Protein AF-A0A412ULV4-F1 (afdb_monomer)

Structure (mmCIF, N/CA/C/O backbone):
data_AF-A0A412ULV4-F1
#
_entry.id   AF-A0A412ULV4-F1
#
loop_
_atom_site.group_PDB
_atom_site.id
_atom_site.type_symbol
_atom_site.label_atom_id
_atom_site.label_alt_id
_atom_site.label_comp_id
_atom_site.label_asym_id
_atom_site.label_entity_id
_atom_site.label_seq_id
_atom_site.pdbx_PDB_ins_code
_atom_site.Cartn_x
_atom_site.Cartn_y
_atom_site.Cartn_z
_atom_site.occupancy
_atom_site.B_iso_or_equiv
_atom_site.auth_seq_id
_atom_site.auth_comp_id
_atom_site.auth_asym_id
_atom_site.auth_atom_id
_atom_site.pdbx_PDB_model_num
ATOM 1 N N . MET A 1 1 ? -12.337 -31.941 14.866 1.00 42.81 1 MET A N 1
ATOM 2 C CA . MET A 1 1 ? -11.758 -30.747 14.206 1.00 42.81 1 MET A CA 1
ATOM 3 C C . MET A 1 1 ? -10.863 -30.015 15.199 1.00 42.81 1 MET A C 1
ATOM 5 O O . MET A 1 1 ? -11.385 -29.477 16.167 1.00 42.81 1 MET A O 1
ATOM 9 N N . ARG A 1 2 ? -9.535 -30.017 15.016 1.00 49.34 2 ARG A N 1
ATOM 10 C CA . ARG A 1 2 ? -8.649 -29.108 15.765 1.00 49.34 2 ARG A CA 1
ATOM 11 C C . ARG A 1 2 ? -8.831 -27.716 15.158 1.00 49.34 2 ARG A C 1
ATOM 13 O O . ARG A 1 2 ? -8.548 -27.531 13.980 1.00 49.34 2 ARG A O 1
ATOM 20 N N . ARG A 1 3 ? -9.397 -26.777 15.921 1.00 54.25 3 ARG A N 1
ATOM 21 C CA . ARG A 1 3 ? -9.470 -25.365 15.514 1.00 54.25 3 ARG A CA 1
ATOM 22 C C . ARG A 1 3 ? -8.040 -24.860 15.318 1.00 54.25 3 ARG A C 1
ATOM 24 O O . ARG A 1 3 ? -7.207 -25.096 16.188 1.00 54.25 3 ARG A O 1
ATOM 31 N N . ALA A 1 4 ? -7.772 -24.196 14.195 1.00 49.41 4 ALA A N 1
ATOM 32 C CA . ALA A 1 4 ? -6.505 -23.510 13.981 1.00 49.41 4 ALA A CA 1
ATOM 33 C C . ALA A 1 4 ? -6.283 -22.498 15.117 1.00 49.41 4 ALA A C 1
ATOM 35 O O . ALA A 1 4 ? -7.176 -21.700 15.423 1.00 49.41 4 ALA A O 1
ATOM 36 N N . LEU A 1 5 ? -5.123 -22.579 15.766 1.00 47.31 5 LEU A N 1
ATOM 37 C CA . LEU A 1 5 ? -4.690 -21.594 16.747 1.00 47.31 5 LEU A CA 1
ATOM 38 C C . LEU A 1 5 ? -4.206 -20.355 15.983 1.00 47.31 5 LEU A C 1
ATOM 40 O O . LEU A 1 5 ? -3.405 -20.496 15.060 1.00 47.31 5 LEU A O 1
ATOM 44 N N . PRO A 1 6 ? -4.726 -19.159 16.297 1.00 49.94 6 PRO A N 1
ATOM 45 C CA . PRO A 1 6 ? -4.215 -17.935 15.708 1.00 49.94 6 PRO A CA 1
ATOM 46 C C . PRO A 1 6 ? -2.811 -17.674 16.260 1.00 49.94 6 PRO A C 1
ATOM 48 O O . PRO A 1 6 ? -2.666 -17.403 17.449 1.00 49.94 6 PRO A O 1
ATOM 51 N N . GLU A 1 7 ? -1.810 -17.759 15.390 1.00 58.44 7 GLU A N 1
ATOM 52 C CA . GLU A 1 7 ? -0.445 -17.324 15.677 1.00 58.44 7 GLU A CA 1
ATOM 53 C C . GLU A 1 7 ? -0.273 -15.853 15.322 1.00 58.44 7 GLU A C 1
ATOM 55 O O . GLU A 1 7 ? -0.881 -15.340 14.376 1.00 58.44 7 GLU A O 1
ATOM 60 N N . ASP A 1 8 ? 0.551 -15.176 16.110 1.00 56.25 8 ASP A N 1
ATOM 61 C CA . ASP A 1 8 ? 0.795 -13.753 15.967 1.00 56.25 8 ASP A CA 1
ATOM 62 C C . ASP A 1 8 ? 2.081 -13.530 15.178 1.00 56.25 8 ASP A C 1
ATOM 64 O O . ASP A 1 8 ? 3.181 -13.793 15.662 1.00 56.25 8 ASP A O 1
ATOM 68 N N . LEU A 1 9 ? 1.944 -13.091 13.930 1.00 64.44 9 LEU A N 1
ATOM 69 C CA . LEU A 1 9 ? 3.094 -12.877 13.062 1.00 64.44 9 LEU A CA 1
ATOM 70 C C . LEU A 1 9 ? 3.743 -11.533 13.397 1.00 64.44 9 LEU A C 1
ATOM 72 O O . LEU A 1 9 ? 3.099 -10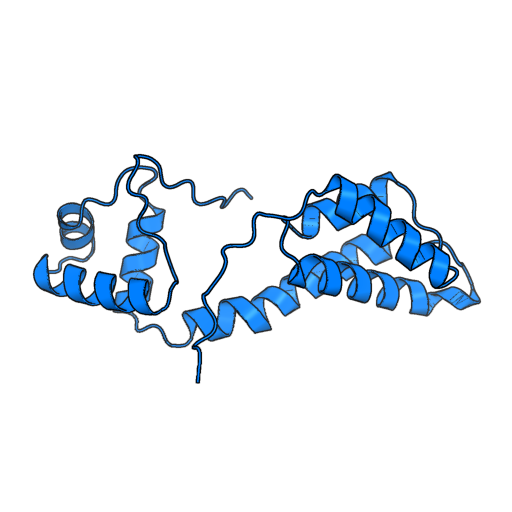.484 13.329 1.00 64.44 9 LEU A O 1
ATOM 76 N N . ALA A 1 10 ? 5.031 -11.570 13.738 1.00 71.38 10 ALA A N 1
ATOM 77 C CA . ALA A 1 10 ? 5.836 -10.365 13.861 1.00 71.38 10 ALA A CA 1
ATOM 78 C C . ALA A 1 10 ? 5.962 -9.656 12.495 1.00 71.38 10 ALA A C 1
ATOM 80 O O . ALA A 1 10 ? 5.897 -10.318 11.453 1.00 71.38 10 ALA A O 1
ATOM 81 N N . PRO A 1 11 ? 6.162 -8.324 12.477 1.00 71.94 11 PRO A N 1
ATOM 82 C CA . PRO A 1 11 ? 6.444 -7.600 11.243 1.00 71.94 11 PRO A CA 1
ATOM 83 C C . PRO A 1 11 ? 7.642 -8.202 10.503 1.00 71.94 11 PRO A C 1
ATOM 85 O O . PRO A 1 11 ? 8.665 -8.508 11.118 1.00 71.94 11 PRO A O 1
ATOM 88 N N . ILE A 1 12 ? 7.527 -8.342 9.183 1.00 80.56 12 ILE A N 1
ATOM 89 C CA . ILE A 1 12 ? 8.618 -8.861 8.354 1.00 80.56 12 ILE A CA 1
ATOM 90 C C . ILE A 1 12 ? 9.754 -7.836 8.324 1.00 80.56 12 ILE A C 1
ATOM 92 O O . ILE A 1 12 ? 9.525 -6.633 8.155 1.00 80.56 12 ILE A O 1
ATOM 96 N N . ASN A 1 13 ? 10.986 -8.323 8.465 1.00 84.81 13 ASN A N 1
ATOM 97 C CA . ASN A 1 13 ? 12.183 -7.506 8.364 1.00 84.81 13 ASN A CA 1
ATOM 98 C C . ASN A 1 13 ? 12.273 -6.843 6.979 1.00 84.81 13 ASN A C 1
ATOM 100 O O . ASN A 1 13 ? 12.330 -7.514 5.950 1.00 84.81 13 ASN A O 1
ATOM 104 N N . GLN A 1 14 ? 12.334 -5.511 6.950 1.00 83.88 14 GLN A N 1
ATOM 105 C CA . GLN A 1 14 ? 12.383 -4.738 5.705 1.00 83.88 14 GLN A CA 1
ATOM 106 C C . GLN A 1 14 ? 13.637 -5.023 4.866 1.00 83.88 14 GLN A C 1
ATOM 108 O O . GLN A 1 14 ? 13.593 -4.882 3.646 1.00 83.88 14 GLN A O 1
ATOM 113 N N . VAL A 1 15 ? 14.741 -5.437 5.494 1.00 85.81 15 VAL A N 1
ATOM 114 C CA . VAL A 1 15 ? 15.969 -5.818 4.781 1.00 85.81 15 VAL A CA 1
ATOM 115 C C . VAL A 1 15 ? 15.746 -7.104 3.985 1.00 85.81 15 VAL A C 1
ATOM 117 O O . VAL A 1 15 ? 16.072 -7.161 2.804 1.00 85.81 15 VAL A O 1
ATOM 120 N N . GLU A 1 16 ? 15.121 -8.108 4.601 1.00 86.44 16 GLU A N 1
ATOM 121 C CA . GLU A 1 16 ? 14.780 -9.370 3.931 1.00 86.44 16 GLU A CA 1
ATOM 122 C C . GLU A 1 16 ? 13.755 -9.151 2.816 1.00 86.44 16 GLU A C 1
ATOM 124 O O . GLU A 1 16 ? 13.872 -9.738 1.742 1.00 86.44 16 GLU A O 1
ATOM 129 N N . VAL A 1 17 ? 12.791 -8.248 3.037 1.00 88.69 17 VAL A N 1
ATOM 130 C CA . VAL A 1 17 ? 11.830 -7.838 2.004 1.00 88.69 17 VAL A CA 1
ATOM 131 C C . VAL A 1 17 ? 12.544 -7.236 0.797 1.00 88.69 17 VAL A C 1
ATOM 133 O O . VAL A 1 17 ? 12.229 -7.614 -0.326 1.00 88.69 17 VAL A O 1
ATOM 136 N N . ALA A 1 18 ? 13.495 -6.319 1.003 1.00 90.31 18 ALA A N 1
ATOM 137 C CA . ALA A 1 18 ? 14.227 -5.691 -0.097 1.00 90.31 18 ALA A CA 1
ATOM 138 C C . ALA A 1 18 ? 15.018 -6.723 -0.917 1.00 90.31 18 ALA A C 1
ATOM 140 O O . ALA A 1 18 ? 14.940 -6.703 -2.144 1.00 90.31 18 ALA A O 1
ATOM 141 N N . LEU A 1 19 ? 15.707 -7.653 -0.247 1.00 89.62 19 LEU A N 1
ATOM 142 C CA . LEU A 1 19 ? 16.458 -8.731 -0.898 1.00 89.62 19 LEU A CA 1
ATOM 143 C C . LEU A 1 19 ? 15.537 -9.645 -1.716 1.00 89.62 19 LEU A C 1
ATOM 145 O O . LEU A 1 19 ? 15.721 -9.798 -2.920 1.00 89.62 19 LEU A O 1
ATOM 149 N N . SER A 1 20 ? 14.486 -10.176 -1.087 1.00 91.31 20 SER A N 1
ATOM 150 C CA . SER A 1 20 ? 13.540 -11.084 -1.745 1.00 91.31 20 SER A CA 1
ATOM 151 C C . SER A 1 20 ? 12.796 -10.418 -2.909 1.00 91.31 20 SER A C 1
ATOM 153 O O . SER A 1 20 ? 12.529 -11.045 -3.939 1.00 91.31 20 SER A O 1
ATOM 155 N N . MET A 1 21 ? 12.468 -9.132 -2.771 1.00 91.38 21 MET A N 1
ATOM 156 C CA . MET A 1 21 ? 11.835 -8.360 -3.834 1.00 91.38 21 MET A CA 1
ATOM 157 C C . MET A 1 21 ? 12.810 -8.124 -4.997 1.00 91.38 21 MET A C 1
ATOM 159 O O . MET A 1 21 ? 12.403 -8.256 -6.149 1.00 91.38 21 MET A O 1
ATOM 163 N N . GLY A 1 22 ? 14.089 -7.860 -4.712 1.00 92.56 22 GLY A N 1
ATOM 164 C CA . GLY A 1 22 ? 15.154 -7.784 -5.714 1.00 92.56 22 GLY A CA 1
ATOM 165 C C . GLY A 1 22 ? 15.284 -9.075 -6.523 1.00 92.56 22 GLY A C 1
ATOM 166 O O . GLY A 1 22 ? 15.180 -9.033 -7.750 1.00 92.56 22 GLY A O 1
ATOM 167 N N . ASP A 1 23 ? 15.386 -10.222 -5.845 1.00 93.69 23 ASP A N 1
ATOM 168 C CA . ASP A 1 23 ? 15.439 -11.546 -6.488 1.00 93.69 23 ASP A CA 1
ATOM 169 C C . ASP A 1 23 ? 14.219 -11.789 -7.386 1.00 93.69 23 ASP A C 1
ATOM 171 O O . ASP A 1 23 ? 14.332 -12.297 -8.504 1.00 93.69 23 ASP A O 1
ATOM 175 N N . SER A 1 24 ? 13.040 -11.366 -6.922 1.00 92.75 24 SER A N 1
ATOM 176 C CA . SER A 1 24 ? 11.793 -11.479 -7.681 1.00 92.75 24 SER A CA 1
ATOM 177 C C . SER A 1 24 ? 11.818 -10.631 -8.955 1.00 92.75 24 SER A C 1
ATOM 179 O O . SER A 1 24 ? 11.404 -11.105 -10.013 1.00 92.75 24 SER A O 1
ATOM 181 N N . PHE A 1 25 ? 12.323 -9.394 -8.901 1.00 94.50 25 PHE A N 1
ATOM 182 C CA . PHE A 1 25 ? 12.451 -8.555 -10.097 1.00 94.50 25 PHE A CA 1
ATOM 183 C C . PHE A 1 25 ? 13.428 -9.161 -11.105 1.00 94.50 25 PHE A C 1
ATOM 185 O O . PHE A 1 25 ? 13.059 -9.307 -12.277 1.00 94.50 25 PHE A O 1
ATOM 192 N N . VAL A 1 26 ? 14.595 -9.613 -10.637 1.00 94.00 26 VAL A N 1
ATOM 193 C CA . VAL A 1 26 ? 15.612 -10.269 -11.472 1.00 94.00 26 VAL A CA 1
ATOM 194 C C . VAL A 1 26 ? 15.042 -11.516 -12.149 1.00 94.00 26 VAL A C 1
ATOM 196 O O . VAL A 1 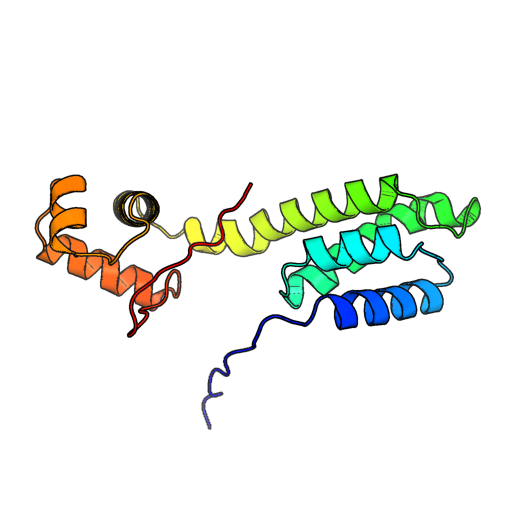26 ? 15.199 -11.678 -13.360 1.00 94.00 26 VAL A O 1
ATOM 199 N N . ALA A 1 27 ? 14.293 -12.350 -11.421 1.00 93.25 27 ALA A N 1
ATOM 200 C CA . ALA A 1 27 ? 13.639 -13.539 -11.975 1.00 93.25 27 ALA A CA 1
ATOM 201 C C . ALA A 1 27 ? 12.633 -13.214 -13.096 1.00 93.25 27 ALA A C 1
ATOM 203 O O . ALA A 1 27 ? 12.401 -14.031 -13.985 1.00 93.25 27 ALA A O 1
ATOM 204 N N . THR A 1 28 ? 12.050 -12.011 -13.091 1.00 91.31 28 THR A N 1
ATOM 205 C CA . THR A 1 28 ? 11.153 -11.553 -14.163 1.00 91.31 28 THR A CA 1
ATOM 206 C C . THR A 1 28 ? 11.877 -10.867 -15.324 1.00 91.31 28 THR A C 1
ATOM 208 O O . THR A 1 28 ? 11.203 -10.426 -16.259 1.00 91.31 28 THR A O 1
ATOM 211 N N . GLY A 1 29 ? 13.207 -10.744 -15.276 1.00 92.69 29 GLY A N 1
ATOM 212 C CA . GLY A 1 29 ? 14.014 -10.028 -16.266 1.00 92.69 29 GLY A CA 1
ATOM 213 C C . GLY A 1 29 ? 13.971 -8.503 -16.127 1.00 92.69 29 GLY A C 1
ATOM 214 O O . GLY A 1 29 ? 14.205 -7.805 -17.110 1.00 92.69 29 GLY A O 1
ATOM 215 N N . LEU A 1 30 ? 13.624 -7.984 -14.945 1.00 94.38 30 LEU A N 1
ATOM 216 C CA . LEU A 1 30 ? 13.691 -6.556 -14.626 1.00 94.38 30 LEU A CA 1
ATOM 217 C C . LEU A 1 30 ? 14.806 -6.291 -13.620 1.00 94.38 30 LEU A C 1
ATOM 219 O O . LEU A 1 30 ? 15.048 -7.097 -12.726 1.00 94.38 30 LEU A O 1
ATOM 223 N N . THR A 1 31 ? 15.418 -5.119 -13.723 1.00 94.88 31 THR A N 1
ATOM 224 C CA . THR A 1 31 ? 16.430 -4.657 -12.772 1.00 94.88 31 THR A CA 1
ATOM 225 C C . THR A 1 31 ? 15.919 -3.425 -12.049 1.00 94.88 31 THR A C 1
ATOM 227 O O . THR A 1 31 ? 15.362 -2.520 -12.668 1.00 94.88 31 THR A O 1
ATOM 230 N N . ILE A 1 32 ? 16.111 -3.381 -10.738 1.00 95.50 32 ILE A N 1
ATOM 231 C CA . ILE A 1 32 ? 15.721 -2.269 -9.876 1.00 95.50 32 ILE A CA 1
ATOM 232 C C . ILE A 1 32 ? 16.918 -1.887 -9.008 1.00 95.50 32 ILE A C 1
ATOM 234 O O . ILE A 1 32 ? 17.652 -2.754 -8.544 1.00 95.50 32 ILE A O 1
ATOM 238 N N . GLU A 1 33 ? 17.135 -0.589 -8.826 1.00 95.12 33 GLU A N 1
ATOM 239 C CA . GLU A 1 33 ? 18.230 -0.075 -8.002 1.00 95.12 33 GLU A CA 1
ATOM 240 C C . GLU A 1 33 ? 17.957 -0.267 -6.497 1.00 95.12 33 GLU A C 1
ATOM 242 O O . GLU A 1 33 ? 16.810 -0.218 -6.039 1.00 95.12 33 GLU A O 1
ATOM 247 N N . ASP A 1 34 ? 19.017 -0.431 -5.701 1.00 93.44 34 ASP A N 1
ATOM 248 C CA . ASP A 1 34 ? 18.922 -0.720 -4.261 1.00 93.44 34 ASP A CA 1
ATOM 249 C C . ASP A 1 34 ? 18.194 0.376 -3.462 1.00 93.44 34 ASP A C 1
ATOM 251 O O . ASP A 1 34 ? 17.459 0.095 -2.510 1.00 93.44 34 ASP A O 1
ATOM 255 N N . ASN A 1 35 ? 18.355 1.644 -3.853 1.00 94.94 35 ASN A N 1
ATOM 256 C CA . ASN A 1 35 ? 17.646 2.778 -3.248 1.00 94.94 35 ASN A CA 1
ATOM 257 C C . ASN A 1 35 ? 16.120 2.663 -3.445 1.00 94.94 35 ASN A C 1
ATOM 259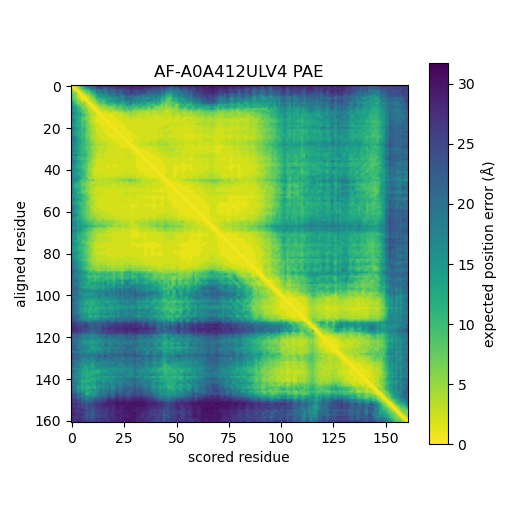 O O . ASN A 1 35 ? 15.345 2.925 -2.519 1.00 94.94 35 ASN A O 1
ATOM 263 N N . LEU A 1 36 ? 15.689 2.232 -4.630 1.00 95.94 36 LEU A N 1
ATOM 264 C CA . LEU A 1 36 ? 14.301 2.031 -5.010 1.00 95.94 36 LEU A CA 1
ATOM 265 C C . LEU A 1 36 ? 13.717 0.785 -4.338 1.00 95.94 36 LEU A C 1
ATOM 267 O O . LEU A 1 36 ? 12.596 0.850 -3.827 1.00 95.94 36 LEU A O 1
ATOM 271 N N . LEU A 1 37 ? 14.491 -0.302 -4.242 1.00 94.12 37 LEU A N 1
ATOM 272 C CA . LEU A 1 37 ? 14.134 -1.488 -3.455 1.00 94.12 37 LEU A CA 1
ATOM 273 C C . LEU A 1 37 ? 13.940 -1.152 -1.978 1.00 94.12 37 LEU A C 1
ATOM 275 O O . LEU A 1 37 ? 12.936 -1.542 -1.384 1.00 94.12 37 LEU A O 1
ATOM 279 N N . SER A 1 38 ? 14.854 -0.377 -1.387 1.00 93.81 38 SER A N 1
ATOM 280 C CA . SER A 1 38 ? 14.728 0.076 0.001 1.00 93.81 38 SER A CA 1
ATOM 281 C C . SER A 1 38 ? 13.446 0.884 0.208 1.00 93.81 38 SER A C 1
ATOM 283 O O . SER A 1 38 ? 12.738 0.705 1.203 1.00 93.81 38 SER A O 1
ATOM 285 N N . ARG A 1 39 ? 13.103 1.752 -0.750 1.00 95.31 39 ARG A N 1
ATOM 286 C CA . ARG A 1 39 ? 11.879 2.559 -0.702 1.00 95.31 39 ARG A CA 1
ATOM 287 C C . ARG A 1 39 ? 10.620 1.695 -0.818 1.00 95.31 39 ARG A C 1
ATOM 289 O O . ARG A 1 39 ? 9.693 1.879 -0.031 1.00 95.31 39 ARG A O 1
ATOM 296 N N . ALA A 1 40 ? 10.611 0.726 -1.732 1.00 93.88 40 ALA A N 1
ATOM 297 C CA . ALA A 1 40 ? 9.522 -0.236 -1.881 1.00 93.88 40 ALA A CA 1
ATOM 298 C C . ALA A 1 40 ? 9.342 -1.088 -0.614 1.00 93.88 40 ALA A C 1
ATOM 300 O O . ALA A 1 40 ? 8.232 -1.190 -0.098 1.00 93.88 40 ALA A O 1
ATOM 301 N N . ALA A 1 41 ? 10.431 -1.618 -0.050 1.00 93.31 41 ALA A N 1
ATOM 302 C CA . ALA A 1 41 ? 10.404 -2.418 1.171 1.00 93.31 41 ALA A CA 1
ATOM 303 C C . ALA A 1 41 ? 9.872 -1.630 2.378 1.00 93.31 41 ALA A C 1
ATOM 305 O O . ALA A 1 41 ? 9.041 -2.143 3.129 1.00 93.31 41 ALA A O 1
ATOM 306 N N . LYS A 1 42 ? 10.271 -0.361 2.537 1.00 92.25 42 LYS A N 1
ATOM 307 C CA . LYS A 1 42 ? 9.734 0.526 3.585 1.00 92.25 42 LYS A CA 1
ATOM 308 C C . LYS A 1 42 ? 8.226 0.740 3.451 1.00 92.25 42 LYS A C 1
ATOM 310 O O . LYS A 1 42 ? 7.521 0.695 4.459 1.00 92.25 42 LYS A O 1
ATOM 315 N N . ALA A 1 43 ? 7.720 0.904 2.226 1.00 91.88 43 ALA A N 1
ATOM 316 C CA . ALA A 1 43 ? 6.289 1.080 1.970 1.00 91.88 43 ALA A CA 1
ATOM 317 C C . ALA A 1 43 ? 5.445 -0.134 2.398 1.00 91.88 43 ALA A C 1
ATOM 319 O O . ALA A 1 43 ? 4.266 0.013 2.713 1.00 91.88 43 ALA A O 1
ATOM 320 N N . THR A 1 44 ? 6.048 -1.324 2.497 1.00 89.56 44 THR A N 1
ATOM 321 C CA . THR A 1 44 ? 5.342 -2.531 2.956 1.00 89.56 44 THR A CA 1
ATOM 322 C C . THR A 1 44 ? 4.982 -2.506 4.442 1.00 89.56 44 THR A C 1
ATOM 324 O O . THR A 1 44 ? 4.138 -3.284 4.885 1.00 89.56 44 THR A O 1
ATOM 327 N N . LYS A 1 45 ? 5.635 -1.640 5.236 1.00 85.31 45 LYS A N 1
ATOM 328 C CA . LYS A 1 45 ? 5.425 -1.490 6.689 1.00 85.31 45 LYS A CA 1
ATOM 329 C C . LYS A 1 45 ? 5.536 -2.820 7.467 1.00 85.31 45 LYS A C 1
ATOM 331 O O . LYS A 1 45 ? 5.018 -2.931 8.573 1.00 85.31 45 LYS A O 1
ATOM 336 N N . GLY A 1 46 ? 6.220 -3.822 6.900 1.00 80.69 46 GLY A N 1
ATOM 337 C CA . GLY A 1 46 ? 6.386 -5.156 7.489 1.00 80.69 46 GLY A CA 1
ATOM 338 C C . GLY A 1 46 ? 5.159 -6.071 7.378 1.00 80.69 46 GLY A C 1
ATOM 339 O O . GLY A 1 46 ? 5.159 -7.148 7.972 1.00 80.69 46 GLY A O 1
ATOM 340 N N . TYR A 1 47 ? 4.123 -5.686 6.624 1.00 81.94 47 TYR A N 1
ATOM 341 C CA . TYR A 1 47 ? 2.945 -6.525 6.399 1.00 81.94 47 TYR A CA 1
ATOM 342 C C . TYR A 1 47 ? 3.128 -7.404 5.161 1.00 81.94 47 TYR A C 1
ATOM 344 O O . TYR A 1 47 ? 3.281 -6.893 4.053 1.00 81.94 47 TYR A O 1
ATOM 352 N N . ALA A 1 48 ? 3.012 -8.726 5.324 1.00 84.00 48 ALA A N 1
ATOM 353 C CA . ALA A 1 48 ? 3.153 -9.703 4.235 1.00 84.00 48 ALA A CA 1
ATOM 354 C C . ALA A 1 48 ? 2.273 -9.383 3.013 1.00 84.00 48 ALA A C 1
ATOM 356 O O . ALA A 1 48 ? 2.721 -9.465 1.871 1.00 84.00 48 ALA A O 1
ATOM 357 N N . TYR A 1 49 ? 1.031 -8.958 3.255 1.00 84.31 49 TYR A N 1
ATOM 358 C CA . TYR A 1 49 ? 0.109 -8.578 2.187 1.00 84.31 49 TYR A CA 1
ATOM 359 C C . TYR A 1 49 ? 0.593 -7.345 1.406 1.00 84.31 49 TYR A C 1
ATOM 361 O O . TYR A 1 49 ? 0.529 -7.327 0.178 1.00 84.31 49 TYR A O 1
ATOM 369 N N . LEU A 1 50 ? 1.148 -6.338 2.090 1.00 88.44 50 LEU A N 1
ATOM 370 C CA . LEU A 1 50 ? 1.709 -5.163 1.424 1.00 88.44 50 LEU A CA 1
ATOM 371 C C . LEU A 1 50 ? 3.001 -5.487 0.667 1.00 88.44 50 LEU A C 1
ATOM 373 O O . LEU A 1 50 ? 3.231 -4.888 -0.376 1.00 88.44 50 LEU A O 1
ATOM 377 N N . VAL A 1 51 ? 3.810 -6.447 1.129 1.00 90.31 51 VAL A N 1
ATOM 378 C CA . VAL A 1 51 ? 4.979 -6.932 0.369 1.00 90.31 51 VAL A CA 1
ATOM 379 C C . VAL A 1 51 ? 4.553 -7.419 -1.014 1.00 90.31 51 VAL A C 1
ATOM 381 O O . VAL A 1 51 ? 5.109 -6.985 -2.023 1.00 90.31 51 VAL A O 1
ATOM 384 N N . GLN A 1 52 ? 3.518 -8.259 -1.065 1.00 90.12 52 GLN A N 1
ATOM 385 C CA . GLN A 1 52 ? 2.977 -8.769 -2.323 1.00 90.12 52 GLN A CA 1
ATOM 386 C C . GLN A 1 52 ? 2.370 -7.651 -3.175 1.00 90.12 52 GLN A C 1
ATOM 388 O O . GLN A 1 52 ? 2.649 -7.557 -4.371 1.00 90.12 52 GLN A O 1
ATOM 393 N N . LEU A 1 53 ? 1.555 -6.791 -2.563 1.00 92.38 53 LEU A N 1
ATOM 394 C CA . LEU A 1 53 ? 0.807 -5.765 -3.280 1.00 92.38 53 LEU A CA 1
ATOM 395 C C . LEU A 1 53 ? 1.717 -4.678 -3.864 1.00 92.38 53 LEU A C 1
ATOM 397 O O . LEU A 1 53 ? 1.538 -4.296 -5.021 1.00 92.38 53 LEU A O 1
ATOM 401 N N . VAL A 1 54 ? 2.710 -4.215 -3.099 1.00 95.50 54 VAL A N 1
ATOM 402 C CA . VAL A 1 54 ? 3.716 -3.247 -3.561 1.00 95.50 54 VAL A CA 1
ATOM 403 C C . VAL A 1 54 ? 4.556 -3.864 -4.675 1.00 95.50 54 VAL A C 1
ATOM 405 O O . VAL A 1 54 ? 4.640 -3.279 -5.752 1.00 95.50 54 VAL A O 1
ATOM 408 N N . GLY A 1 55 ? 5.111 -5.065 -4.467 1.00 94.69 55 GLY A N 1
ATOM 409 C CA . GLY A 1 55 ? 5.943 -5.731 -5.475 1.00 94.69 55 GLY A CA 1
ATOM 410 C C . GLY A 1 55 ? 5.208 -5.923 -6.805 1.00 94.69 55 GLY A C 1
ATOM 411 O O . GLY A 1 55 ? 5.709 -5.529 -7.858 1.00 94.69 55 GLY A O 1
ATOM 412 N N . TYR A 1 56 ? 3.977 -6.441 -6.754 1.00 94.81 56 TYR A N 1
ATOM 413 C CA . TYR A 1 56 ? 3.142 -6.634 -7.941 1.00 94.81 56 TYR A CA 1
ATOM 414 C C . TYR A 1 56 ? 2.788 -5.315 -8.640 1.00 94.81 56 TYR A C 1
ATOM 416 O O . TYR A 1 56 ? 2.858 -5.230 -9.866 1.00 94.81 56 TYR A O 1
ATOM 424 N N . SER A 1 57 ? 2.428 -4.276 -7.881 1.00 95.56 57 SER A N 1
ATOM 425 C CA . SER A 1 57 ? 2.025 -2.986 -8.456 1.00 95.56 57 SER A CA 1
ATOM 426 C C . SER A 1 57 ? 3.191 -2.297 -9.167 1.00 95.56 57 SER A C 1
ATOM 428 O O . SER A 1 57 ? 3.016 -1.780 -10.268 1.00 95.56 57 SER A O 1
ATOM 430 N N . ILE A 1 58 ? 4.396 -2.348 -8.590 1.00 97.19 58 ILE A N 1
ATOM 431 C CA . ILE A 1 58 ? 5.616 -1.823 -9.223 1.00 97.19 58 ILE A CA 1
ATOM 432 C C . ILE A 1 58 ? 5.952 -2.626 -10.483 1.00 97.19 58 ILE A C 1
ATOM 434 O O . ILE A 1 58 ? 6.193 -2.041 -11.540 1.00 97.19 58 ILE A O 1
ATOM 438 N N . TRP A 1 59 ? 5.914 -3.961 -10.400 1.00 96.31 59 TRP A N 1
ATOM 439 C CA . TRP A 1 59 ? 6.128 -4.829 -11.559 1.00 96.31 59 TRP A CA 1
ATOM 440 C C . TRP A 1 59 ? 5.158 -4.508 -12.695 1.00 96.31 59 TRP A C 1
ATOM 442 O O . TRP A 1 59 ? 5.582 -4.395 -13.842 1.00 96.31 59 TRP A O 1
ATOM 452 N N . GLN A 1 60 ? 3.877 -4.283 -12.390 1.00 96.06 60 GLN A N 1
ATOM 453 C CA . GLN A 1 60 ? 2.878 -3.932 -13.393 1.00 96.06 60 GLN A CA 1
ATOM 454 C C . GLN A 1 60 ? 3.238 -2.635 -14.130 1.00 96.06 60 GLN A C 1
ATOM 456 O O . GLN A 1 60 ? 3.108 -2.594 -15.352 1.00 96.06 60 GLN A O 1
ATOM 461 N N . ARG A 1 61 ? 3.702 -1.595 -13.419 1.00 96.38 61 ARG A N 1
ATOM 462 C CA . ARG A 1 61 ? 4.125 -0.320 -14.028 1.00 96.38 61 ARG A CA 1
ATOM 463 C C . ARG A 1 61 ? 5.363 -0.498 -14.904 1.00 96.38 61 ARG A C 1
ATOM 465 O O . ARG A 1 61 ? 5.324 -0.134 -16.078 1.00 96.38 61 ARG A O 1
ATOM 472 N N . ALA A 1 62 ? 6.386 -1.172 -14.381 1.00 95.19 62 ALA A N 1
ATOM 473 C CA . ALA A 1 62 ? 7.613 -1.455 -15.119 1.00 95.19 62 ALA A CA 1
ATOM 474 C C . ALA A 1 62 ? 7.362 -2.307 -16.375 1.00 95.19 62 ALA A C 1
ATOM 476 O O . ALA A 1 62 ? 7.937 -2.078 -17.439 1.00 95.19 62 ALA A O 1
ATOM 477 N N . ASN A 1 63 ? 6.444 -3.272 -16.289 1.00 94.62 63 ASN A N 1
ATOM 478 C CA . ASN A 1 63 ? 6.123 -4.155 -17.402 1.00 94.62 63 ASN A CA 1
ATOM 479 C C . ASN A 1 63 ? 5.484 -3.414 -18.595 1.00 94.62 63 ASN A C 1
ATOM 481 O O . ASN A 1 63 ? 5.618 -3.874 -19.727 1.00 94.62 63 ASN A O 1
ATOM 485 N N . LEU A 1 64 ? 4.853 -2.248 -18.385 1.00 94.69 64 LEU A N 1
ATOM 486 C CA . LEU A 1 64 ? 4.263 -1.442 -19.468 1.00 94.69 64 LEU A CA 1
ATOM 487 C C . LEU A 1 64 ? 5.303 -0.901 -20.450 1.00 94.69 64 LEU A C 1
ATOM 489 O O . LEU A 1 64 ? 4.991 -0.686 -21.621 1.00 94.69 64 LEU A O 1
ATOM 493 N N . HIS A 1 65 ? 6.527 -0.659 -19.987 1.00 92.69 65 HIS A N 1
ATOM 494 C CA . HIS A 1 65 ? 7.605 -0.125 -20.819 1.00 92.69 65 HIS A CA 1
ATOM 495 C C . HIS A 1 65 ? 8.764 -1.108 -21.007 1.00 92.69 65 HIS A C 1
ATOM 497 O O . HIS A 1 65 ? 9.739 -0.765 -21.676 1.00 92.69 65 HIS A O 1
ATOM 503 N N . ARG A 1 66 ? 8.607 -2.360 -20.550 1.00 92.06 66 ARG A N 1
ATOM 504 C CA . ARG A 1 66 ? 9.620 -3.427 -20.625 1.00 92.06 66 ARG A CA 1
ATOM 505 C C . ARG A 1 66 ? 10.218 -3.628 -22.018 1.00 92.06 66 ARG A C 1
ATOM 507 O O . ARG A 1 66 ? 11.406 -3.895 -22.140 1.00 92.06 66 ARG A O 1
ATOM 514 N N . ALA A 1 67 ? 9.417 -3.476 -23.073 1.00 92.00 67 ALA A N 1
ATOM 515 C CA . ALA A 1 67 ? 9.895 -3.596 -24.454 1.00 92.00 67 ALA A CA 1
ATOM 516 C C . ALA A 1 67 ? 10.948 -2.534 -24.837 1.00 92.00 67 ALA A C 1
ATOM 518 O O . ALA A 1 67 ? 11.685 -2.722 -25.798 1.00 92.00 67 ALA A O 1
ATOM 519 N N . LYS A 1 68 ? 11.000 -1.412 -24.108 1.00 92.88 68 LYS A N 1
ATOM 520 C CA . LYS A 1 68 ? 11.948 -0.309 -24.310 1.00 92.88 68 LYS A CA 1
ATOM 521 C C . LYS A 1 68 ? 13.072 -0.314 -23.275 1.00 92.88 68 LYS A C 1
ATOM 523 O O . LYS A 1 68 ? 14.194 0.040 -23.613 1.00 92.88 68 LYS A O 1
ATOM 528 N N . SER A 1 69 ? 12.769 -0.674 -22.029 1.00 93.88 69 SER A N 1
ATOM 529 C CA . SER A 1 69 ? 13.728 -0.686 -20.925 1.00 93.88 69 SER A CA 1
ATOM 530 C C . SER A 1 69 ? 13.407 -1.801 -19.939 1.00 93.88 69 SER A C 1
ATOM 532 O O . SER A 1 69 ? 12.285 -1.904 -19.459 1.00 93.88 69 SER A O 1
ATOM 534 N N . ALA A 1 70 ? 14.412 -2.597 -19.580 1.00 93.75 70 ALA A N 1
ATOM 535 C CA . ALA A 1 70 ? 14.302 -3.587 -18.508 1.00 93.75 70 ALA A CA 1
ATOM 536 C C . ALA A 1 70 ? 14.537 -2.987 -17.105 1.00 93.75 70 ALA A C 1
ATOM 538 O O . ALA A 1 70 ? 14.529 -3.712 -16.112 1.00 93.75 70 ALA A O 1
ATOM 539 N N . ILE A 1 71 ? 14.769 -1.674 -17.010 1.00 95.88 71 ILE A N 1
ATOM 540 C CA . ILE A 1 71 ? 15.068 -0.985 -15.752 1.00 95.88 71 ILE A CA 1
ATOM 541 C C . ILE A 1 71 ? 13.774 -0.443 -15.151 1.00 95.88 71 ILE A C 1
ATOM 543 O O . ILE A 1 71 ? 13.065 0.331 -15.795 1.00 95.88 71 ILE A O 1
ATOM 547 N N . VAL A 1 72 ? 13.491 -0.813 -13.904 1.00 96.44 72 VAL A N 1
ATOM 548 C CA . VAL A 1 72 ? 12.412 -0.232 -13.103 1.00 96.44 72 VAL A CA 1
ATOM 549 C C . VAL A 1 72 ? 12.781 1.207 -12.760 1.00 96.44 72 VAL A C 1
ATOM 551 O O . VAL A 1 72 ? 13.789 1.461 -12.104 1.00 96.44 72 VAL A O 1
ATOM 554 N N . SER A 1 73 ? 11.960 2.156 -13.198 1.00 96.44 73 SER A N 1
ATOM 555 C CA . SER A 1 73 ? 12.198 3.577 -12.963 1.00 96.44 73 SER A CA 1
ATOM 556 C C . SER A 1 73 ? 11.685 4.030 -11.597 1.00 96.44 73 SER A C 1
ATOM 558 O O . SER A 1 73 ? 10.795 3.421 -10.996 1.00 96.44 73 SER A O 1
ATOM 560 N N . GLU A 1 74 ? 12.173 5.179 -11.131 1.00 96.69 74 GLU A N 1
ATOM 561 C CA . GLU A 1 74 ? 11.660 5.813 -9.915 1.00 96.69 74 GLU A CA 1
ATOM 562 C C . GLU A 1 74 ? 1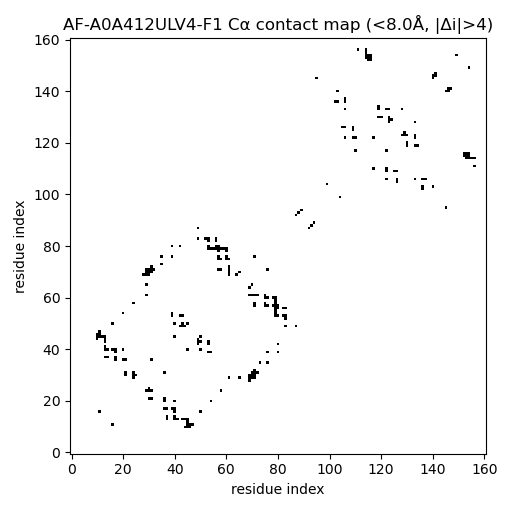0.144 6.073 -9.983 1.00 96.69 74 GLU A C 1
ATOM 564 O O . GLU A 1 74 ? 9.437 5.942 -8.976 1.00 96.69 74 GLU A O 1
ATOM 569 N N . ARG A 1 75 ? 9.642 6.398 -11.181 1.00 96.44 75 ARG A N 1
ATOM 570 C CA . ARG A 1 75 ? 8.223 6.631 -11.447 1.00 96.44 75 ARG A CA 1
ATOM 571 C C . ARG A 1 75 ? 7.395 5.362 -11.255 1.00 96.44 75 ARG A C 1
ATOM 573 O O . ARG A 1 75 ? 6.344 5.436 -10.624 1.00 96.44 75 ARG A O 1
ATOM 580 N N . ASP A 1 76 ? 7.871 4.216 -11.739 1.00 97.06 76 ASP A N 1
ATOM 581 C CA . ASP A 1 76 ? 7.174 2.932 -11.569 1.00 97.06 76 ASP A CA 1
ATOM 582 C C . ASP A 1 76 ? 7.019 2.577 -10.094 1.00 97.06 76 ASP A C 1
ATOM 584 O O . ASP A 1 76 ? 5.970 2.098 -9.666 1.00 97.06 76 ASP A O 1
ATOM 588 N N . VAL A 1 77 ? 8.062 2.857 -9.308 1.00 97.06 77 VAL A N 1
ATOM 589 C CA . VAL A 1 77 ? 8.062 2.629 -7.864 1.00 97.06 77 VAL A CA 1
ATOM 590 C C . VAL A 1 77 ? 7.092 3.565 -7.160 1.00 97.06 77 VAL A C 1
ATOM 592 O O . VAL A 1 77 ? 6.296 3.110 -6.344 1.00 97.06 77 VAL A O 1
ATOM 595 N N . ALA A 1 78 ? 7.132 4.863 -7.468 1.00 97.12 78 ALA A N 1
ATOM 596 C CA . ALA A 1 78 ? 6.232 5.839 -6.860 1.00 97.12 78 ALA A CA 1
ATOM 597 C C . ALA A 1 78 ? 4.756 5.533 -7.173 1.00 97.12 78 ALA A C 1
ATOM 599 O O . ALA A 1 78 ? 3.929 5.464 -6.265 1.00 97.12 78 ALA A O 1
ATOM 600 N N . GLU A 1 79 ? 4.431 5.284 -8.444 1.00 97.06 79 GLU A N 1
ATOM 601 C CA . GLU A 1 79 ? 3.068 4.948 -8.868 1.00 97.06 79 GLU A CA 1
ATOM 602 C C . GLU A 1 79 ? 2.625 3.580 -8.326 1.00 97.06 79 GLU A C 1
ATOM 604 O O . GLU A 1 79 ? 1.486 3.431 -7.889 1.00 97.06 79 GLU A O 1
ATOM 609 N N . GLY A 1 80 ? 3.519 2.587 -8.307 1.00 96.44 80 GLY A N 1
ATOM 610 C CA . GLY A 1 80 ? 3.238 1.258 -7.766 1.00 96.44 80 GLY A CA 1
ATOM 611 C C . GLY A 1 80 ? 2.946 1.276 -6.264 1.00 96.44 80 GLY A C 1
ATOM 612 O O . GLY A 1 80 ? 2.001 0.624 -5.824 1.00 96.44 80 GLY A O 1
ATOM 613 N N . ILE A 1 81 ? 3.696 2.061 -5.484 1.00 96.00 81 ILE A N 1
ATOM 614 C CA . ILE A 1 81 ? 3.428 2.259 -4.052 1.00 96.00 81 ILE A CA 1
ATOM 615 C C . ILE A 1 81 ? 2.064 2.924 -3.853 1.00 96.00 81 ILE A C 1
ATOM 617 O O . ILE A 1 81 ? 1.254 2.406 -3.089 1.00 96.00 81 ILE A O 1
ATOM 621 N N . ALA A 1 82 ? 1.772 4.010 -4.574 1.00 94.19 82 ALA A N 1
ATOM 622 C CA . ALA A 1 82 ? 0.493 4.709 -4.446 1.00 94.19 82 ALA A CA 1
ATOM 623 C C . ALA A 1 82 ? -0.705 3.797 -4.780 1.00 94.19 82 ALA A C 1
ATOM 625 O O . ALA A 1 82 ? -1.708 3.791 -4.066 1.00 94.19 82 ALA A O 1
ATOM 626 N N . LEU A 1 83 ? -0.587 2.975 -5.829 1.00 92.88 83 LEU A N 1
ATOM 627 C CA . LEU A 1 83 ? -1.604 1.982 -6.192 1.00 92.88 83 LEU A CA 1
ATOM 628 C C . LEU A 1 83 ? -1.782 0.911 -5.113 1.00 92.88 83 LEU A C 1
ATOM 630 O O . LEU A 1 83 ? -2.913 0.512 -4.823 1.00 92.88 83 LEU A O 1
ATOM 634 N N . ALA A 1 84 ? -0.683 0.440 -4.524 1.00 92.12 84 ALA A N 1
ATOM 635 C CA . ALA A 1 84 ? -0.728 -0.543 -3.455 1.00 92.12 84 ALA A CA 1
ATOM 636 C C . ALA A 1 84 ? -1.378 0.026 -2.187 1.00 92.12 84 ALA A C 1
ATOM 638 O O . ALA A 1 84 ? -2.217 -0.640 -1.586 1.00 92.12 84 ALA A O 1
ATOM 639 N N . GLU A 1 85 ? -1.054 1.261 -1.805 1.00 88.75 85 GLU A N 1
ATOM 640 C CA . GLU A 1 85 ? -1.658 1.915 -0.642 1.00 88.75 85 GLU A CA 1
ATOM 641 C C . GLU A 1 85 ? -3.157 2.171 -0.836 1.00 88.75 85 GLU A C 1
ATOM 643 O O . GLU A 1 85 ? -3.942 1.865 0.062 1.00 88.75 85 GLU A O 1
ATOM 648 N N . ALA A 1 86 ? -3.576 2.635 -2.019 1.00 86.88 86 ALA A N 1
ATOM 649 C CA . ALA A 1 86 ? -4.994 2.810 -2.337 1.00 86.88 86 ALA A CA 1
ATOM 650 C C . ALA A 1 86 ? -5.762 1.479 -2.257 1.00 86.88 86 ALA A C 1
ATOM 652 O O . ALA A 1 86 ? -6.770 1.373 -1.564 1.00 86.88 86 ALA A O 1
ATOM 653 N N . ARG A 1 87 ? -5.233 0.412 -2.870 1.00 85.25 87 ARG A N 1
ATOM 654 C CA . ARG A 1 87 ? -5.847 -0.925 -2.798 1.00 85.25 87 ARG A CA 1
ATOM 655 C C . ARG A 1 87 ? -5.863 -1.498 -1.385 1.00 85.25 87 ARG A C 1
ATOM 657 O O . ARG A 1 87 ? -6.787 -2.223 -1.026 1.00 85.25 87 ARG A O 1
ATOM 664 N N . PHE A 1 88 ? -4.837 -1.220 -0.586 1.00 82.38 88 PHE A N 1
ATOM 665 C CA . PHE A 1 88 ? -4.817 -1.630 0.812 1.00 82.38 88 PHE A CA 1
ATOM 666 C C . PHE A 1 88 ? -5.931 -0.938 1.601 1.00 82.38 88 PHE A C 1
ATOM 668 O O . PHE A 1 88 ? -6.604 -1.590 2.398 1.00 82.38 88 PHE A O 1
ATOM 675 N N . HIS A 1 89 ? -6.175 0.347 1.335 1.00 76.25 89 HIS A N 1
ATOM 676 C CA . HIS A 1 89 ? -7.293 1.073 1.923 1.00 76.25 89 HIS A CA 1
ATOM 677 C C . HIS A 1 89 ? -8.642 0.430 1.575 1.00 76.25 89 HIS A C 1
ATOM 679 O O . HIS A 1 89 ? -9.391 0.078 2.487 1.00 76.25 89 HIS A O 1
ATOM 685 N N . ASP A 1 90 ? -8.885 0.152 0.295 1.00 73.25 90 ASP A N 1
ATOM 686 C CA . ASP A 1 90 ? -10.149 -0.431 -0.173 1.00 73.25 90 ASP A CA 1
ATOM 687 C C . ASP A 1 90 ? -10.400 -1.853 0.358 1.00 73.25 90 ASP A C 1
ATOM 689 O O . ASP A 1 90 ? -11.533 -2.231 0.641 1.00 73.25 90 ASP A O 1
ATOM 693 N N . VAL A 1 91 ? -9.351 -2.674 0.477 1.00 72.12 91 VAL A N 1
ATOM 694 C CA . VAL A 1 91 ? -9.490 -4.106 0.808 1.00 72.12 91 VAL A CA 1
ATOM 695 C C . VAL A 1 91 ? -9.378 -4.381 2.307 1.00 72.12 91 VAL A C 1
ATOM 697 O O . VAL A 1 91 ? -9.937 -5.363 2.793 1.00 72.12 91 VAL A O 1
ATOM 700 N N . VAL A 1 92 ? -8.645 -3.554 3.053 1.00 71.88 92 VAL A N 1
ATOM 701 C CA . VAL A 1 92 ? -8.349 -3.812 4.471 1.00 71.88 92 VAL A CA 1
ATOM 702 C C . VAL A 1 92 ? -9.021 -2.798 5.380 1.00 71.88 92 VAL A C 1
ATOM 704 O O . VAL A 1 92 ? -9.633 -3.194 6.371 1.00 71.88 92 VAL A O 1
ATOM 707 N N . HIS A 1 93 ? -8.924 -1.505 5.069 1.00 68.44 93 HIS A N 1
ATOM 708 C CA . HIS A 1 93 ? -9.485 -0.473 5.937 1.00 68.44 93 HIS A CA 1
ATOM 709 C C . HIS A 1 93 ? -10.997 -0.359 5.767 1.00 68.44 93 HIS A C 1
ATOM 711 O O . HIS A 1 93 ? -11.709 -0.446 6.765 1.00 68.44 93 HIS A O 1
ATOM 717 N N . GLU A 1 94 ? -11.488 -0.252 4.532 1.00 65.88 94 GLU A N 1
ATOM 718 C CA . GLU A 1 94 ? -12.912 -0.041 4.253 1.00 65.88 94 GLU A CA 1
ATOM 719 C C . GLU A 1 94 ? -13.813 -1.158 4.828 1.00 65.88 94 GLU A C 1
ATOM 721 O O . GLU A 1 94 ? -14.780 -0.848 5.530 1.00 65.88 94 GLU A O 1
ATOM 726 N N . PRO A 1 95 ? -13.502 -2.465 4.690 1.00 66.94 95 PRO A N 1
ATOM 727 C CA . PRO A 1 95 ? -14.325 -3.514 5.297 1.00 66.94 95 PRO A CA 1
ATOM 728 C C . PRO A 1 95 ? -14.247 -3.532 6.828 1.00 66.94 95 PRO A C 1
ATOM 730 O O . PRO A 1 95 ? -15.198 -3.938 7.492 1.00 66.94 95 PRO A O 1
ATOM 733 N N . ALA A 1 96 ? -13.123 -3.090 7.399 1.00 66.94 96 ALA A N 1
ATOM 734 C CA . ALA A 1 96 ? -12.928 -3.046 8.845 1.00 66.94 96 ALA A CA 1
ATOM 735 C C . ALA A 1 96 ? -13.705 -1.897 9.510 1.00 66.94 96 ALA A C 1
ATOM 737 O O . ALA A 1 96 ? -14.080 -2.014 10.676 1.00 66.94 96 ALA A O 1
ATOM 738 N N . ILE A 1 97 ? -13.957 -0.801 8.784 1.00 70.69 97 ILE A N 1
ATOM 739 C CA . ILE A 1 97 ? -14.644 0.389 9.314 1.00 70.69 97 ILE A CA 1
ATOM 740 C C . ILE A 1 97 ? -16.099 0.521 8.853 1.00 70.69 97 ILE A C 1
ATOM 742 O O . ILE A 1 97 ? -16.905 1.092 9.580 1.00 70.69 97 ILE A O 1
ATOM 746 N N . SER A 1 98 ? -16.470 -0.027 7.694 1.00 69.19 98 SER A N 1
ATOM 747 C CA . SER A 1 98 ? -17.829 0.095 7.132 1.00 69.19 98 SER A CA 1
ATOM 748 C C . SER A 1 98 ? -18.920 -0.546 8.001 1.00 69.19 98 SER A C 1
ATOM 750 O O . SER A 1 98 ? -20.071 -0.114 7.969 1.00 69.19 98 SER A O 1
ATOM 752 N N . GLY A 1 99 ? -18.571 -1.541 8.826 1.00 72.00 99 GLY A N 1
ATOM 753 C CA . GLY A 1 99 ? -19.478 -2.156 9.805 1.00 72.00 99 GLY A CA 1
ATOM 754 C C . GLY A 1 99 ? -19.649 -1.369 11.114 1.00 72.00 99 GLY A C 1
ATOM 755 O O . GLY A 1 99 ? -20.440 -1.769 11.978 1.00 72.00 99 GLY A O 1
ATOM 756 N N . LEU A 1 100 ? -18.910 -0.270 11.294 1.00 80.19 100 LEU A N 1
ATOM 757 C CA . LEU A 1 100 ? -18.901 0.501 12.533 1.00 80.19 100 LEU A CA 1
ATOM 758 C C . LEU A 1 100 ? -20.033 1.522 12.570 1.00 80.19 100 LEU A C 1
ATOM 760 O O . LEU A 1 100 ? -20.241 2.309 11.650 1.00 80.19 100 LEU A O 1
ATOM 764 N N . GLY A 1 101 ? -20.756 1.553 13.690 1.00 81.81 101 GLY A N 1
ATOM 765 C CA . GLY A 1 101 ? -21.741 2.599 13.929 1.00 81.81 101 GLY A CA 1
ATOM 766 C C . GLY A 1 101 ? -21.070 3.930 14.277 1.00 81.81 101 GLY A C 1
ATOM 767 O O . GLY A 1 101 ? -19.935 3.974 14.747 1.00 81.81 101 GLY A O 1
ATOM 768 N N . HIS A 1 102 ? -21.814 5.034 14.172 1.00 81.06 102 HIS A N 1
ATOM 769 C CA . HIS A 1 102 ? -21.329 6.381 14.532 1.00 81.06 102 HIS A CA 1
ATOM 770 C C . HIS A 1 102 ? -20.688 6.460 15.929 1.00 81.06 102 HIS A C 1
ATOM 772 O O . HIS A 1 102 ? -19.699 7.154 16.147 1.00 81.06 102 HIS A O 1
ATOM 778 N N . ASN A 1 103 ? -21.239 5.720 16.896 1.00 80.75 103 ASN A N 1
ATOM 779 C CA . ASN A 1 103 ? -20.705 5.665 18.258 1.00 80.75 103 ASN A CA 1
ATOM 780 C C . ASN A 1 103 ? -19.383 4.892 18.361 1.00 80.75 103 ASN A C 1
ATOM 782 O O . ASN A 1 103 ? -18.567 5.224 19.218 1.00 80.75 103 ASN A O 1
ATOM 786 N N . ASP A 1 104 ? -19.181 3.889 17.508 1.00 81.94 104 ASP A N 1
ATOM 787 C CA . ASP A 1 104 ? -17.960 3.090 17.457 1.00 81.94 104 ASP A CA 1
ATOM 788 C C . ASP A 1 104 ? -16.817 3.933 16.862 1.00 81.94 104 ASP A C 1
ATOM 790 O O . ASP A 1 104 ? -15.733 4.002 17.437 1.00 81.94 104 ASP A O 1
ATOM 794 N N . ILE A 1 105 ? -17.099 4.683 15.787 1.00 82.00 105 ILE A N 1
ATOM 795 C CA . ILE A 1 105 ? -16.156 5.632 15.171 1.00 82.00 105 ILE A CA 1
ATOM 796 C C . ILE A 1 105 ? -15.780 6.747 16.155 1.00 82.00 105 ILE A C 1
ATOM 798 O O . ILE A 1 105 ? -14.598 7.016 16.358 1.00 82.00 105 ILE A O 1
ATOM 802 N N . LYS A 1 106 ? -16.761 7.363 16.831 1.00 82.50 106 LYS A N 1
ATOM 803 C CA . LYS A 1 106 ? -16.490 8.377 17.869 1.00 82.50 106 LYS A CA 1
ATOM 804 C C . LYS A 1 106 ? -15.625 7.841 19.005 1.00 82.50 106 LYS A C 1
ATOM 806 O O . LYS A 1 106 ? -14.791 8.574 19.525 1.00 82.50 106 LYS A O 1
ATOM 811 N N . TYR A 1 107 ? -15.831 6.586 19.399 1.00 81.75 107 TYR A N 1
ATOM 812 C CA . TYR A 1 107 ? -15.017 5.951 20.428 1.00 81.75 107 TYR A CA 1
ATOM 813 C C . TYR A 1 107 ? -13.567 5.757 19.957 1.00 81.75 107 TYR A C 1
ATOM 815 O O . TYR A 1 107 ? -12.648 6.078 20.706 1.00 81.75 107 TYR A O 1
ATOM 823 N N . LEU A 1 108 ? -13.352 5.298 18.718 1.00 80.25 108 LEU A N 1
ATOM 824 C CA . LEU A 1 108 ? -12.010 5.161 18.135 1.00 80.25 108 LEU A CA 1
ATOM 825 C C . LEU A 1 108 ? -11.301 6.516 17.990 1.00 80.25 108 LEU A C 1
ATOM 827 O O . LEU A 1 108 ? -10.134 6.627 18.350 1.00 80.25 108 LEU A O 1
ATOM 831 N N . LEU A 1 109 ? -12.006 7.560 17.547 1.00 82.25 109 LEU A N 1
ATOM 832 C CA . LEU A 1 109 ? -11.456 8.918 17.466 1.00 82.25 109 LEU A CA 1
ATOM 833 C C . LEU A 1 109 ? -11.047 9.448 18.846 1.00 82.25 109 LEU A C 1
ATOM 835 O O . LEU A 1 109 ? -9.930 9.930 19.007 1.00 82.25 109 LEU A O 1
ATOM 839 N N . ALA A 1 110 ? -11.902 9.273 19.859 1.00 81.56 110 ALA A N 1
ATOM 840 C CA . ALA A 1 110 ? -11.589 9.666 21.232 1.00 81.56 110 ALA A CA 1
ATOM 841 C C . ALA A 1 110 ? -10.392 8.891 21.815 1.00 81.56 110 ALA A C 1
ATOM 843 O O . ALA A 1 110 ? -9.688 9.416 22.673 1.00 81.56 110 ALA A O 1
ATOM 844 N N . MET A 1 111 ? -10.150 7.654 21.359 1.00 75.56 111 MET A N 1
ATOM 845 C CA . MET A 1 111 ? -8.947 6.896 21.713 1.00 75.56 111 MET A CA 1
ATOM 846 C C . MET A 1 111 ? -7.686 7.444 21.035 1.00 75.56 111 MET A C 1
ATOM 848 O O . MET A 1 111 ? -6.637 7.460 21.665 1.00 75.56 111 MET A O 1
ATOM 852 N N . CYS A 1 112 ? -7.764 7.889 19.779 1.00 76.69 112 CYS A N 1
ATOM 853 C CA . CYS A 1 112 ? -6.604 8.408 19.047 1.00 76.69 112 CYS A CA 1
ATOM 854 C C . CYS A 1 112 ? -6.068 9.738 19.606 1.00 76.69 112 CYS A C 1
ATOM 856 O O . CYS A 1 112 ? -4.906 10.060 19.383 1.00 76.6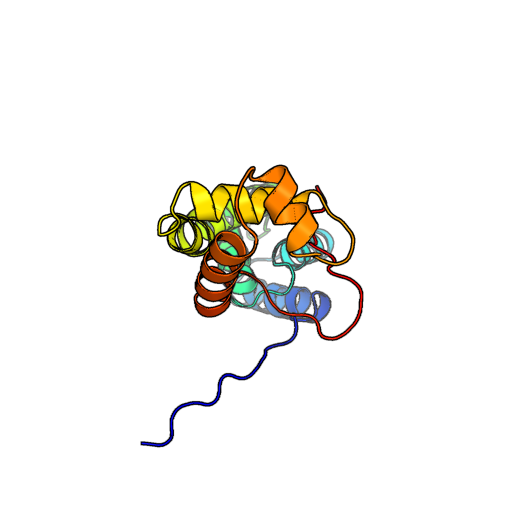9 112 CYS A O 1
ATOM 858 N N . GLU A 1 113 ? -6.890 10.503 20.327 1.00 72.19 113 GLU A N 1
ATOM 859 C CA . GLU A 1 113 ? -6.475 11.760 20.964 1.00 72.19 113 GLU A CA 1
ATOM 860 C C . GLU A 1 113 ? -5.589 11.549 22.208 1.00 72.19 113 GLU A C 1
ATOM 862 O O . GLU A 1 113 ? -4.827 12.445 22.572 1.00 72.19 113 GLU A O 1
ATOM 867 N N . ASP A 1 114 ? -5.645 10.375 22.850 1.00 62.69 114 ASP A N 1
ATOM 868 C CA . ASP A 1 114 ? -4.842 10.062 24.036 1.00 62.69 114 ASP A CA 1
ATOM 869 C C . ASP A 1 114 ? -3.625 9.189 23.679 1.00 62.69 114 ASP A C 1
ATOM 871 O O . ASP A 1 114 ? -3.726 7.981 23.470 1.00 62.69 114 ASP A O 1
ATOM 875 N N . ASN A 1 115 ? -2.426 9.780 23.726 1.00 57.31 115 ASN A N 1
ATOM 876 C CA . ASN A 1 115 ? -1.149 9.050 23.626 1.00 57.31 115 ASN A CA 1
ATOM 877 C C . ASN A 1 115 ? -0.807 8.224 24.889 1.00 57.31 115 ASN A C 1
ATOM 879 O O . ASN A 1 115 ? 0.250 7.590 24.959 1.00 57.31 115 ASN A O 1
ATOM 883 N N . GLN A 1 116 ? -1.667 8.233 25.914 1.00 54.12 116 GLN A N 1
ATOM 884 C CA . GLN A 1 116 ? -1.492 7.475 27.154 1.00 54.12 116 GLN A CA 1
ATOM 885 C C . GLN A 1 116 ? -2.783 6.777 27.599 1.00 54.12 116 GLN A C 1
ATOM 887 O O . GLN A 1 116 ? -3.871 7.058 27.121 1.00 54.12 116 GLN A O 1
ATOM 892 N N . GLN A 1 117 ? -2.610 5.800 28.495 1.00 55.69 117 GLN A N 1
ATOM 893 C CA . GLN A 1 117 ? -3.588 4.800 28.937 1.00 55.69 117 GLN A CA 1
ATOM 894 C C . GLN A 1 117 ? -5.064 5.221 28.872 1.00 55.69 117 GLN A C 1
ATOM 896 O O . GLN A 1 117 ? -5.512 6.125 29.573 1.00 55.69 117 GLN A O 1
ATOM 901 N N . PHE A 1 118 ? -5.833 4.423 28.130 1.00 61.41 118 PHE A N 1
ATOM 902 C CA . PHE A 1 118 ? -7.277 4.535 27.942 1.00 61.41 118 PHE A CA 1
ATOM 903 C C . PHE A 1 118 ? -8.057 4.356 29.253 1.00 61.41 118 PHE A C 1
ATOM 905 O O . PHE A 1 118 ? -8.580 3.276 29.560 1.00 61.41 118 PHE A O 1
ATOM 912 N N . LYS A 1 119 ? -8.181 5.418 30.051 1.00 67.81 119 LYS A N 1
ATOM 913 C CA . LYS A 1 119 ? -9.119 5.424 31.173 1.00 67.81 119 LYS A CA 1
ATOM 914 C C . LYS A 1 119 ? -10.527 5.519 30.597 1.00 67.81 119 LYS A C 1
ATOM 916 O O . LYS A 1 119 ? -10.965 6.569 30.147 1.00 67.81 119 LYS A O 1
ATOM 921 N N . SER A 1 120 ? -11.271 4.413 30.650 1.00 68.44 120 SER A N 1
ATOM 922 C CA . SER A 1 120 ? -12.654 4.318 30.139 1.00 68.44 120 SER A CA 1
ATOM 923 C C . SER A 1 120 ? -13.585 5.432 30.655 1.00 68.44 120 SER A C 1
ATOM 925 O O . SER A 1 120 ? -14.547 5.785 29.983 1.00 68.44 120 SER A O 1
ATOM 927 N N . ALA A 1 121 ? -13.301 5.984 31.841 1.00 69.88 121 ALA A N 1
ATOM 928 C CA . ALA A 1 121 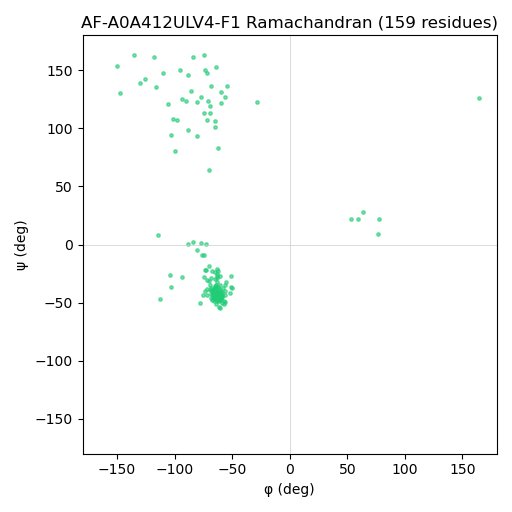? -14.026 7.114 32.422 1.00 69.88 121 ALA A CA 1
ATOM 929 C C . ALA A 1 121 ? -13.800 8.436 31.667 1.00 69.88 121 ALA A C 1
ATOM 931 O O . ALA A 1 121 ? -14.720 9.239 31.540 1.00 69.88 121 ALA A O 1
ATOM 932 N N . GLU A 1 122 ? -12.599 8.647 31.136 1.00 74.88 122 GLU A N 1
ATOM 933 C CA . GLU A 1 122 ? -12.226 9.853 30.401 1.00 74.88 122 GLU A CA 1
ATOM 934 C C . GLU A 1 122 ? -12.834 9.850 28.998 1.00 74.88 122 GLU A C 1
ATOM 936 O O . GLU A 1 122 ? -13.478 10.818 28.595 1.00 74.88 122 GLU A O 1
ATOM 941 N N . ILE A 1 123 ? -12.779 8.696 28.326 1.00 77.12 123 ILE A N 1
ATOM 942 C CA . ILE A 1 123 ? -13.467 8.481 27.047 1.00 77.12 123 ILE A CA 1
ATOM 943 C C . ILE A 1 123 ? -14.986 8.650 27.217 1.00 77.12 123 ILE A C 1
ATOM 945 O O . ILE A 1 123 ? -15.633 9.309 26.406 1.00 77.12 123 ILE A O 1
ATOM 949 N N . ALA A 1 124 ? -15.569 8.129 28.303 1.00 80.50 124 ALA A N 1
ATOM 950 C CA . ALA A 1 124 ? -16.988 8.317 28.609 1.00 80.50 124 ALA A CA 1
ATOM 951 C C . ALA A 1 124 ? -17.373 9.789 28.796 1.00 80.50 124 ALA A C 1
ATOM 953 O O . ALA A 1 124 ? -18.375 10.231 28.230 1.00 80.50 124 ALA A O 1
ATOM 954 N N . LYS A 1 125 ? -16.541 10.565 29.500 1.00 80.00 125 LYS A N 1
ATOM 955 C CA . LYS A 1 125 ? -16.736 12.009 29.666 1.00 80.00 125 LYS A CA 1
ATOM 956 C C . LYS A 1 125 ? -16.701 12.748 28.323 1.00 80.00 125 LYS A C 1
ATOM 958 O O . LYS A 1 125 ? -17.583 13.564 28.076 1.00 80.00 125 LYS A O 1
ATOM 963 N N . ARG A 1 126 ? -15.745 12.432 27.441 1.00 77.25 126 ARG A N 1
ATOM 964 C CA . ARG A 1 126 ? -15.622 13.050 26.103 1.00 77.25 126 ARG A CA 1
ATOM 965 C C . ARG A 1 126 ? -16.783 12.693 25.181 1.00 77.25 126 ARG A C 1
ATOM 967 O O . ARG A 1 126 ? -17.298 13.543 24.466 1.00 77.25 126 ARG A O 1
ATOM 974 N N . MET A 1 127 ? -17.239 11.445 25.237 1.00 79.06 127 MET A N 1
ATOM 975 C CA . MET A 1 127 ? -18.389 10.999 24.456 1.00 79.06 127 MET A CA 1
ATOM 976 C C . MET A 1 127 ? -19.730 11.512 25.001 1.00 79.06 127 MET A C 1
ATOM 978 O O . MET A 1 127 ? -20.750 11.307 24.345 1.00 79.06 127 MET A O 1
ATOM 982 N N . GLY A 1 128 ? -19.756 12.129 26.191 1.00 79.38 128 GLY A N 1
ATOM 983 C CA . GLY A 1 128 ? -20.995 12.512 26.873 1.00 79.38 128 GLY A CA 1
ATOM 984 C C . GLY A 1 128 ? -21.860 11.305 27.256 1.00 79.38 128 GLY A C 1
ATOM 985 O O . GLY A 1 128 ? -23.083 11.412 27.304 1.00 79.38 128 GLY A O 1
ATOM 986 N N . LYS A 1 129 ? -21.238 10.140 27.476 1.00 80.06 129 LYS A N 1
ATOM 987 C CA . LYS A 1 129 ? -21.914 8.859 27.715 1.00 80.06 129 LYS A CA 1
ATOM 988 C C . LYS A 1 129 ? -21.598 8.294 29.090 1.00 80.06 129 LYS A C 1
ATOM 990 O O . LYS A 1 129 ? -20.596 8.628 29.715 1.00 80.06 129 LYS A O 1
ATOM 995 N N . LYS A 1 130 ? -22.439 7.370 29.555 1.00 81.25 130 LYS A N 1
ATOM 996 C CA . LYS A 1 130 ? -22.166 6.606 30.780 1.00 81.25 130 LYS A CA 1
ATOM 997 C C . LYS A 1 130 ? -21.043 5.594 30.538 1.00 81.25 130 LYS A C 1
ATOM 999 O O . LYS A 1 130 ? -20.937 5.000 29.466 1.00 81.25 130 LYS A O 1
ATOM 1004 N N . THR A 1 131 ? -20.244 5.326 31.566 1.00 77.56 131 THR A N 1
ATOM 1005 C CA . THR A 1 131 ? -19.136 4.351 31.530 1.00 77.56 131 THR A CA 1
ATOM 1006 C C . THR A 1 131 ? -19.573 2.946 31.104 1.00 77.56 131 THR A C 1
ATOM 1008 O O . THR A 1 131 ? -18.816 2.242 30.432 1.00 77.56 131 THR A O 1
ATOM 1011 N N . ASN A 1 132 ? -20.804 2.546 31.433 1.00 77.75 132 ASN A N 1
ATOM 1012 C CA . ASN A 1 132 ? -21.373 1.256 31.032 1.00 77.75 132 ASN A CA 1
ATOM 1013 C C . ASN A 1 132 ? -21.606 1.168 29.512 1.00 77.75 132 ASN A C 1
ATOM 1015 O O . ASN A 1 132 ? -21.293 0.147 28.904 1.00 77.75 132 ASN A O 1
ATOM 1019 N N . GLU A 1 133 ? -22.077 2.248 28.879 1.00 76.88 133 GLU A N 1
ATOM 1020 C CA . GLU A 1 133 ? -22.293 2.300 27.424 1.00 76.88 133 GLU A CA 1
ATOM 1021 C C . GLU A 1 133 ? -20.966 2.228 26.663 1.00 76.88 133 GLU A C 1
ATOM 1023 O O . GLU A 1 133 ? -20.823 1.476 25.700 1.00 76.88 133 GLU A O 1
ATOM 1028 N N . VAL A 1 134 ? -19.961 2.953 27.153 1.00 81.31 134 VAL A N 1
ATOM 1029 C CA . VAL A 1 134 ? -18.600 2.932 26.605 1.00 81.31 134 VAL A CA 1
ATOM 1030 C C . VAL A 1 134 ? -17.945 1.561 26.770 1.00 81.31 134 VAL A C 1
ATOM 1032 O O . VAL A 1 134 ? -17.251 1.088 25.872 1.00 81.31 134 VAL A O 1
ATOM 1035 N N . SER A 1 135 ? -18.208 0.874 27.882 1.00 80.94 135 SER A N 1
ATOM 1036 C CA . SER A 1 135 ? -17.703 -0.483 28.114 1.00 80.94 135 SER A CA 1
ATOM 1037 C C . SER A 1 135 ? -18.269 -1.495 27.112 1.00 80.94 135 SER A C 1
ATOM 1039 O O . SER A 1 135 ? -17.527 -2.371 26.664 1.00 80.94 135 SER A O 1
ATOM 1041 N N . SER A 1 136 ? -19.538 -1.347 26.714 1.00 80.62 136 SER A N 1
ATOM 1042 C CA . SER A 1 136 ? -20.163 -2.172 25.671 1.00 80.62 136 SER A CA 1
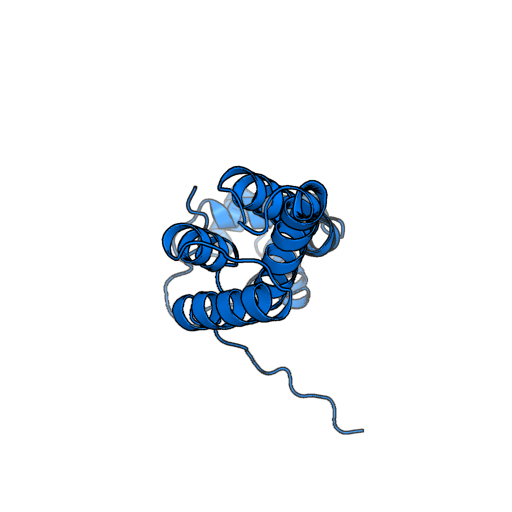ATOM 1043 C C . SER A 1 136 ? -19.547 -1.918 24.291 1.00 80.62 136 SER A C 1
ATOM 1045 O O . SER A 1 136 ? -19.198 -2.871 23.593 1.00 80.62 136 SER A O 1
ATOM 1047 N N . ILE A 1 137 ? -19.349 -0.647 23.918 1.00 80.50 137 ILE A N 1
ATOM 1048 C CA . ILE A 1 137 ? -18.693 -0.257 22.655 1.00 80.50 137 ILE A CA 1
ATOM 1049 C C . ILE A 1 137 ? -17.265 -0.820 22.601 1.00 80.50 137 ILE A C 1
ATOM 1051 O O . ILE A 1 137 ? -16.875 -1.476 21.635 1.00 80.50 137 ILE A O 1
ATOM 1055 N N . ARG A 1 138 ? -16.508 -0.674 23.694 1.00 79.75 138 ARG A N 1
ATOM 1056 C CA . ARG A 1 138 ? -15.153 -1.221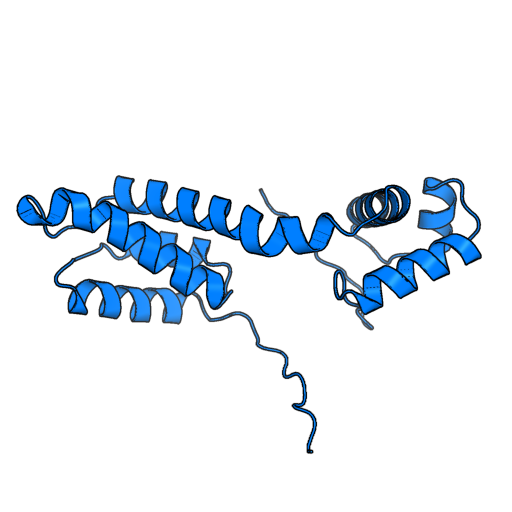 23.824 1.00 79.75 138 ARG A CA 1
ATOM 1057 C C . ARG A 1 138 ? -15.115 -2.742 23.657 1.00 79.75 138 ARG A C 1
ATOM 1059 O O . ARG A 1 138 ? -14.211 -3.259 23.007 1.00 79.75 138 ARG A O 1
ATOM 1066 N N . ALA A 1 139 ? -16.060 -3.467 24.257 1.00 79.50 139 ALA A N 1
ATOM 1067 C CA . ALA A 1 139 ? -16.118 -4.924 24.155 1.00 79.50 139 ALA A CA 1
ATOM 1068 C C . ALA A 1 139 ? -16.416 -5.387 22.719 1.00 79.50 139 ALA A C 1
ATOM 1070 O O . ALA A 1 139 ? -15.793 -6.341 22.248 1.00 79.50 139 ALA A O 1
ATOM 1071 N N . LYS A 1 140 ? -17.316 -4.683 22.017 1.00 79.31 140 LYS A N 1
ATOM 1072 C CA . LYS A 1 140 ? -17.632 -4.925 20.603 1.00 79.31 140 LYS A CA 1
ATOM 1073 C C . LYS A 1 140 ? -16.397 -4.729 19.716 1.00 79.31 140 LYS A C 1
ATOM 1075 O O . LYS A 1 140 ? -15.980 -5.664 19.042 1.00 79.31 140 LYS A O 1
ATOM 1080 N N . LEU A 1 141 ? -15.755 -3.566 19.797 1.00 76.88 141 LEU A N 1
ATOM 1081 C CA . LEU A 1 141 ? -14.576 -3.234 18.988 1.00 76.88 141 LEU A CA 1
ATOM 1082 C C . LEU A 1 141 ? -13.368 -4.150 19.266 1.00 76.88 141 LEU A C 1
ATOM 1084 O O . LEU A 1 141 ? -12.597 -4.474 18.365 1.00 76.88 141 LEU A O 1
ATOM 1088 N N . HIS A 1 142 ? -13.219 -4.625 20.507 1.00 75.88 142 HIS A N 1
ATOM 1089 C CA . HIS A 1 142 ? -12.189 -5.607 20.850 1.00 75.88 142 HIS A CA 1
ATOM 1090 C C . HIS A 1 142 ? -12.462 -6.980 20.220 1.00 75.88 142 HIS A C 1
ATOM 1092 O O . HIS A 1 142 ? -11.534 -7.659 19.781 1.00 75.88 142 HIS A O 1
ATOM 1098 N N . LYS A 1 143 ? -13.736 -7.389 20.144 1.00 73.25 143 LYS A N 1
ATOM 1099 C CA . LYS A 1 143 ? -14.155 -8.624 19.466 1.00 73.25 143 LYS A CA 1
ATOM 1100 C C . LYS A 1 143 ? -13.893 -8.556 17.958 1.00 73.25 143 LYS A C 1
ATOM 1102 O O . LYS A 1 143 ? -13.494 -9.560 17.378 1.00 73.25 143 LYS A O 1
ATOM 1107 N N . GLU A 1 144 ? -14.049 -7.377 17.361 1.00 70.81 144 GLU A N 1
ATOM 1108 C CA . GLU A 1 144 ? -13.731 -7.096 15.952 1.00 70.81 144 GLU A CA 1
ATOM 1109 C C . GLU A 1 144 ? -12.221 -6.933 15.684 1.00 70.81 144 GLU A C 1
ATOM 1111 O O . GLU A 1 144 ? -11.815 -6.730 14.546 1.00 70.81 144 GLU A O 1
ATOM 1116 N N . ARG A 1 145 ? -11.366 -7.092 16.711 1.00 64.31 145 ARG A N 1
ATOM 1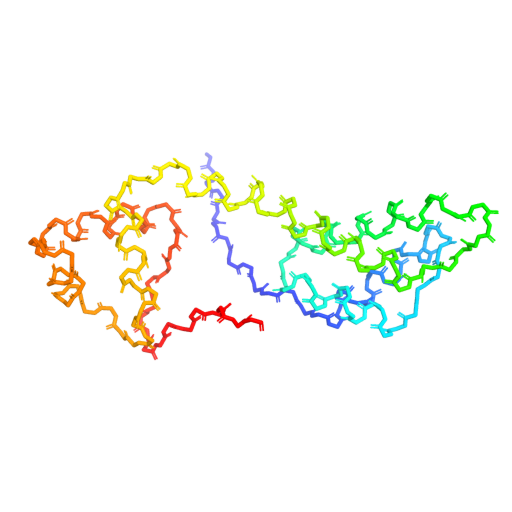117 C CA . ARG A 1 145 ? -9.892 -7.009 16.638 1.00 64.31 145 ARG A CA 1
ATOM 1118 C C . ARG A 1 145 ? -9.347 -5.668 16.132 1.00 64.31 145 ARG A C 1
ATOM 1120 O O . ARG A 1 145 ? -8.190 -5.598 15.730 1.00 64.31 145 ARG A O 1
ATOM 1127 N N . LEU A 1 146 ? -10.131 -4.598 16.233 1.00 68.31 146 LEU A N 1
ATOM 1128 C CA . LEU A 1 146 ? -9.729 -3.263 15.778 1.00 68.31 146 LEU A CA 1
ATOM 1129 C C . LEU A 1 146 ? -8.674 -2.609 16.679 1.00 68.31 146 LEU A C 1
ATOM 1131 O O . LEU A 1 146 ? -7.932 -1.741 16.234 1.00 68.31 146 LEU A O 1
ATOM 1135 N N . PHE A 1 147 ? -8.564 -3.045 17.937 1.00 64.19 147 PHE A N 1
ATOM 1136 C CA . PHE A 1 147 ? -7.461 -2.661 18.816 1.00 64.19 147 PHE A CA 1
ATOM 1137 C C . PHE A 1 147 ? -7.136 -3.758 19.837 1.00 64.19 147 PHE A C 1
ATOM 1139 O O . PHE A 1 147 ? -7.993 -4.549 20.259 1.00 64.19 147 PHE A O 1
ATOM 1146 N N . ARG A 1 148 ? -5.878 -3.781 20.290 1.00 59.94 148 ARG A N 1
ATOM 1147 C CA . ARG A 1 148 ? -5.404 -4.698 21.331 1.00 59.94 148 ARG A CA 1
ATOM 1148 C C . ARG A 1 148 ? -5.432 -4.080 22.715 1.00 59.94 148 ARG A C 1
ATOM 1150 O O . ARG A 1 148 ? -5.238 -2.886 22.909 1.00 59.94 148 ARG A O 1
ATOM 1157 N N . ARG A 1 149 ? -5.622 -4.952 23.705 1.00 50.53 149 ARG A N 1
ATOM 1158 C CA . ARG A 1 149 ? -5.455 -4.612 25.115 1.00 50.53 149 ARG A CA 1
ATOM 1159 C C . ARG A 1 149 ? -3.988 -4.852 25.472 1.00 50.53 149 ARG A C 1
ATOM 1161 O O . ARG A 1 149 ? -3.609 -5.994 25.714 1.00 50.53 149 ARG A O 1
ATOM 1168 N N . HIS A 1 150 ? -3.167 -3.808 25.487 1.00 46.78 150 HIS A N 1
ATOM 1169 C CA . HIS A 1 150 ? -1.828 -3.924 26.061 1.00 46.78 150 HIS A CA 1
ATOM 1170 C C . HIS A 1 150 ? -1.951 -4.052 27.588 1.00 46.78 150 HIS A C 1
ATOM 1172 O O . HIS A 1 150 ? -2.592 -3.220 28.232 1.00 46.78 150 HIS A O 1
ATOM 1178 N N . ARG A 1 151 ? -1.395 -5.130 28.166 1.00 37.97 151 ARG A N 1
ATOM 1179 C CA . ARG A 1 151 ? -1.283 -5.300 29.630 1.00 37.97 151 ARG A CA 1
ATOM 1180 C C . ARG A 1 151 ? -0.157 -4.458 30.239 1.00 37.97 151 ARG A C 1
ATOM 1182 O O . ARG A 1 151 ? -0.116 -4.331 31.455 1.00 37.97 151 ARG A O 1
ATOM 1189 N N . GLU A 1 152 ? 0.687 -3.843 29.417 1.00 31.91 152 GLU A N 1
ATOM 1190 C CA . GLU A 1 152 ? 1.770 -2.964 29.852 1.00 31.91 152 GLU A CA 1
ATOM 1191 C C . GLU A 1 152 ? 1.664 -1.601 29.165 1.00 31.91 152 GLU A C 1
ATOM 1193 O O . GLU A 1 152 ? 1.207 -1.467 28.031 1.00 31.91 152 GLU A O 1
ATOM 1198 N N . ALA A 1 153 ? 1.988 -0.568 29.930 1.00 38.09 153 ALA A N 1
ATOM 1199 C CA . ALA A 1 153 ? 1.740 0.828 29.633 1.00 38.09 153 ALA A CA 1
ATOM 1200 C C . ALA A 1 153 ? 2.526 1.321 28.409 1.00 38.09 153 ALA A C 1
ATOM 1202 O O . ALA A 1 153 ? 3.703 1.625 28.534 1.00 38.09 153 ALA A O 1
ATOM 1203 N N . THR A 1 154 ? 1.873 1.420 27.250 1.00 30.88 154 THR A N 1
ATOM 1204 C CA . THR A 1 154 ? 1.974 2.489 26.228 1.00 30.88 154 THR A CA 1
ATOM 1205 C C . THR A 1 154 ? 1.344 1.976 24.934 1.00 30.88 154 THR A C 1
ATOM 1207 O O . THR A 1 154 ? 1.677 0.901 24.450 1.00 30.88 154 THR A O 1
ATOM 1210 N N . CYS A 1 155 ? 0.384 2.721 24.386 1.00 36.25 155 CYS A N 1
ATOM 1211 C CA . CYS A 1 155 ? -0.219 2.411 23.094 1.00 36.25 155 CYS A CA 1
ATOM 1212 C C . CYS A 1 155 ? 0.388 3.369 22.071 1.00 36.25 155 CYS A C 1
ATOM 1214 O O . CYS A 1 155 ? -0.069 4.498 21.935 1.00 36.25 155 CYS A O 1
ATOM 1216 N N . SER A 1 156 ? 1.449 2.949 21.385 1.00 32.50 156 SER A N 1
ATOM 1217 C CA . SER A 1 156 ? 1.958 3.673 20.224 1.00 32.50 156 SER A CA 1
ATOM 1218 C C . SER A 1 156 ? 1.104 3.316 19.008 1.00 32.50 156 SER A C 1
ATOM 1220 O O . SER A 1 156 ? 1.342 2.333 18.310 1.00 32.50 156 SER A O 1
ATOM 1222 N N . LEU A 1 157 ? 0.084 4.129 18.732 1.00 38.50 157 LEU A N 1
ATOM 1223 C CA . LEU A 1 157 ? -0.463 4.199 17.381 1.00 38.50 157 LEU A CA 1
ATOM 1224 C C . LEU A 1 157 ? 0.645 4.778 16.497 1.00 38.50 157 LEU A C 1
ATOM 1226 O O . LEU A 1 157 ? 0.977 5.957 16.584 1.00 38.50 157 LEU A O 1
ATOM 1230 N N . SER A 1 158 ? 1.262 3.930 15.673 1.00 32.97 158 SER A N 1
ATOM 1231 C CA . SER A 1 158 ? 2.177 4.346 14.608 1.00 32.97 158 SER A CA 1
ATOM 1232 C C . SER A 1 158 ? 1.386 5.045 13.495 1.00 32.97 158 SER A C 1
ATOM 1234 O O . SER A 1 158 ? 1.310 4.562 12.370 1.00 32.97 158 SER A O 1
ATOM 1236 N N . CYS A 1 159 ? 0.781 6.185 13.814 1.00 31.81 159 CYS A N 1
ATOM 1237 C CA . CYS A 1 159 ? 0.326 7.159 12.840 1.00 31.81 159 CYS A CA 1
ATOM 1238 C C . CYS A 1 159 ? 1.404 8.245 12.801 1.00 31.81 159 CYS A C 1
ATOM 1240 O O . CYS A 1 159 ? 1.318 9.258 13.490 1.00 31.81 159 CYS A O 1
ATOM 1242 N N . ARG A 1 160 ? 2.490 7.982 12.070 1.00 29.12 160 ARG A N 1
ATOM 1243 C CA . ARG A 1 160 ? 3.403 9.038 11.633 1.00 29.12 160 ARG A CA 1
ATOM 1244 C C . ARG A 1 160 ? 3.155 9.259 10.146 1.00 29.12 160 ARG A C 1
ATOM 1246 O O . ARG A 1 160 ? 3.215 8.303 9.375 1.00 29.12 160 ARG A O 1
ATOM 1253 N N . THR A 1 161 ? 2.788 10.505 9.854 1.00 35.84 161 THR A N 1
ATOM 1254 C CA . THR A 1 161 ? 2.842 11.200 8.559 1.00 35.84 161 THR A CA 1
ATOM 1255 C C . THR A 1 161 ? 4.068 10.837 7.744 1.00 35.84 161 THR A C 1
ATOM 1257 O O . THR A 1 161 ? 5.149 10.741 8.374 1.00 35.84 161 THR A O 1
#

Mean predicted aligned error: 11.58 Å

Sequence (161 aa):
MRRALPEDLAPINQVEVALSMGDSFVATGLTIEDNLLSRAAKATKGYAYLVQLVGYSIWQRANLHRAKSAIVSERDVAEGIALAEARFHDVVHEPAISGLGHNDIKYLLAMCEDNQQFKSAEIAKRMGKKTNEVSSIRAKLHKERLFRRHREATCSLSCRT

Nearest PDB structures (foldseek):
  3pfi-assembly1_A  TM=5.041E-01  e=9.777E-04  Campylobacter jejuni subsp. jejuni NCTC 11168 = ATCC 700819
  3pfi-assembly1_B  TM=5.216E-01  e=3.407E-03  Campylobacter jejuni subsp. jejuni NCTC 11168 = ATCC 700819
  1in6-assembly1_A  TM=4.902E-01  e=1.318E-02  Thermotoga maritima
  1in7-assembly1_A  TM=4.927E-01  e=1.800E-02  Thermotoga maritima
  8efv-assembly1_F  TM=4.926E-01  e=1.519E-01  Thermus thermophilus HB8

Solvent-accessible surface area (backbone atoms only — not comparable to full-atom values): 9401 Å² total; per-residue (Å²): 133,86,75,83,77,88,76,85,80,74,69,49,58,47,68,59,44,24,53,54,51,49,54,53,36,48,74,73,67,30,47,70,52,69,71,57,34,50,51,54,24,57,72,19,74,30,38,71,68,37,47,54,39,30,54,52,34,22,49,55,47,30,58,75,46,39,95,81,39,48,60,48,46,73,62,23,46,56,52,8,43,54,53,27,54,53,50,45,41,63,70,53,47,45,68,70,49,72,80,52,51,75,68,49,51,52,51,53,54,57,49,71,74,45,76,54,82,86,50,60,63,58,51,11,60,74,70,74,46,56,51,68,61,44,50,52,49,51,53,52,43,44,74,70,62,76,56,81,85,72,94,60,99,66,64,80,75,88,79,73,132

Secondary structure (DSSP, 8-state):
--PPP---PPPPPHHHHHHHHHHHHHHTT-B--HHHHHHHHHHTTT-HHHHHHHHHHHHHHHHTTTTT-SBPPHHHHHHHHHHHHHHHIIIIIHHHHHT--HHHHHHHHHHHT-SS---HHHHHHHHT--HHHHHHHHHHHHHTTSS---SSS--------

Foldseek 3Di:
DPPDDDDDDDQADLVVLLVVLQVVLVVVLAHEDSVLSSVLSVLLVSPPLSSVQLSVQLCVQCVVCCVPDSYRDPVSNVRSSVRSVVVCCVPPVCVLPVPDDPLLVLLVVLVVVDQWDDPLVVSCVVSVHDSVVSVVSVVVNVVSVVDDDDPDIGDDPPPDD

pLDDT: mean 78.47, std 17.67, range [29.12, 97.19]

Radius of gyration: 20.54 Å; Cα contacts (8 Å, |Δi|>4): 145; chains: 1; bounding box: 41×44×57 Å